Protein AF-X0PG15-F1 (afdb_monomer)

Structure (mmCIF, N/CA/C/O backbone):
data_AF-X0PG15-F1
#
_entry.id   AF-X0PG15-F1
#
loop_
_atom_site.group_PDB
_atom_site.id
_atom_site.type_symbol
_atom_site.label_atom_id
_atom_site.label_alt_id
_atom_site.label_comp_id
_atom_site.label_asym_id
_atom_site.label_entity_id
_atom_site.label_seq_id
_atom_site.pdbx_PDB_ins_code
_atom_site.Cartn_x
_atom_site.Cartn_y
_atom_site.Cartn_z
_atom_site.occupancy
_atom_site.B_iso_or_equiv
_atom_site.auth_seq_id
_atom_site.auth_comp_id
_atom_site.auth_asym_id
_atom_site.auth_atom_id
_atom_site.pdbx_PDB_model_num
ATOM 1 N N . MET A 1 1 ? 10.960 -22.686 -16.535 1.00 37.38 1 MET A N 1
ATOM 2 C CA . MET A 1 1 ? 10.542 -22.093 -15.250 1.00 37.38 1 MET A CA 1
ATOM 3 C C . MET A 1 1 ? 11.128 -20.695 -15.262 1.00 37.38 1 MET A C 1
ATOM 5 O O . MET A 1 1 ? 12.339 -20.582 -15.173 1.00 37.38 1 MET A O 1
ATOM 9 N N . ALA A 1 2 ? 10.326 -19.691 -15.622 1.00 38.31 2 ALA A N 1
ATOM 10 C CA . ALA A 1 2 ? 10.814 -18.324 -15.792 1.00 38.31 2 ALA A CA 1
ATOM 11 C C . ALA A 1 2 ? 10.949 -17.674 -14.412 1.00 38.31 2 ALA A C 1
ATOM 13 O O . ALA A 1 2 ? 10.028 -17.752 -13.602 1.00 38.31 2 ALA A O 1
ATOM 14 N N . ASP A 1 3 ? 12.132 -17.131 -14.157 1.00 41.81 3 ASP A N 1
ATOM 15 C CA . ASP A 1 3 ? 12.554 -16.514 -12.908 1.00 41.81 3 ASP A CA 1
ATOM 16 C C . ASP A 1 3 ? 11.806 -15.182 -12.717 1.00 41.81 3 ASP A C 1
ATOM 18 O O . ASP A 1 3 ? 12.043 -14.215 -13.438 1.00 41.81 3 ASP A O 1
ATOM 22 N N . ASP A 1 4 ? 10.894 -15.131 -11.746 1.00 45.69 4 ASP A N 1
ATOM 23 C CA . ASP A 1 4 ? 10.087 -13.961 -11.342 1.00 45.69 4 ASP A CA 1
ATOM 24 C C . ASP A 1 4 ? 10.937 -12.815 -10.728 1.00 45.69 4 ASP A C 1
ATOM 26 O O . ASP A 1 4 ? 10.414 -11.867 -10.154 1.00 45.69 4 ASP A O 1
ATOM 30 N N . ASN A 1 5 ? 12.272 -12.887 -10.821 1.00 47.56 5 ASN A N 1
ATOM 31 C CA . ASN A 1 5 ? 13.203 -11.908 -10.247 1.00 47.56 5 ASN A CA 1
ATOM 32 C C . ASN A 1 5 ? 13.666 -10.813 -11.215 1.00 47.56 5 ASN A C 1
ATOM 34 O O . ASN A 1 5 ? 14.185 -9.795 -10.757 1.00 47.56 5 ASN A O 1
ATOM 38 N N . ASP A 1 6 ? 13.529 -10.989 -12.531 1.00 49.22 6 ASP A N 1
ATOM 39 C CA . ASP A 1 6 ? 14.133 -10.038 -13.479 1.00 49.22 6 ASP A CA 1
ATOM 40 C C . ASP A 1 6 ? 13.360 -8.704 -13.537 1.00 49.22 6 ASP A C 1
ATOM 42 O O . ASP A 1 6 ? 13.956 -7.632 -13.617 1.00 49.22 6 ASP A O 1
ATOM 46 N N . ALA A 1 7 ? 12.037 -8.748 -13.337 1.00 48.22 7 ALA A N 1
ATOM 47 C CA . ALA A 1 7 ? 11.160 -7.571 -13.338 1.00 48.22 7 ALA A CA 1
ATOM 48 C C . ALA A 1 7 ? 11.357 -6.626 -12.134 1.00 48.22 7 ALA A C 1
ATOM 50 O O . ALA A 1 7 ? 10.851 -5.512 -12.129 1.00 48.22 7 ALA A O 1
ATOM 51 N N . LEU A 1 8 ? 12.068 -7.046 -11.086 1.00 52.22 8 LEU A N 1
ATOM 52 C CA . LEU A 1 8 ? 12.357 -6.195 -9.921 1.00 5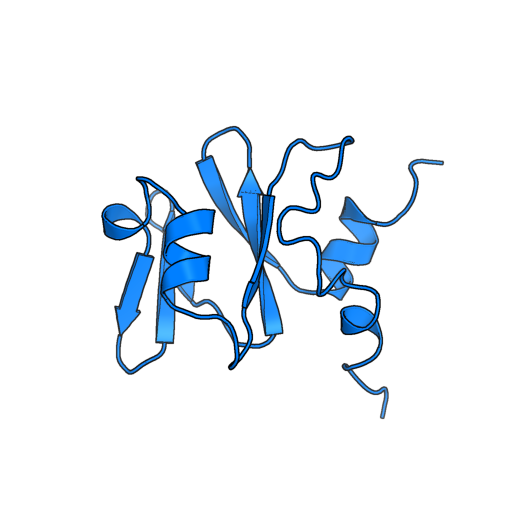2.22 8 LEU A CA 1
ATOM 53 C C . LEU A 1 8 ? 13.758 -5.587 -9.973 1.00 52.22 8 LEU A C 1
ATOM 55 O O . LEU A 1 8 ? 14.067 -4.679 -9.203 1.00 52.22 8 LEU A O 1
ATOM 59 N N . LYS A 1 9 ? 14.606 -6.079 -10.879 1.00 53.47 9 LYS A N 1
ATOM 60 C CA . LYS A 1 9 ? 16.013 -5.695 -10.986 1.00 53.47 9 LYS A CA 1
ATOM 61 C C . LYS A 1 9 ? 16.198 -4.300 -11.587 1.00 53.47 9 LYS A C 1
ATOM 63 O O . LYS A 1 9 ? 17.177 -3.630 -11.276 1.00 53.47 9 LYS A O 1
ATOM 68 N N . ASP A 1 10 ? 15.235 -3.870 -12.399 1.00 53.81 10 ASP A N 1
ATOM 69 C CA . ASP A 1 10 ? 15.169 -2.532 -12.998 1.00 53.81 10 ASP A CA 1
ATOM 70 C C . ASP A 1 10 ? 14.437 -1.519 -12.095 1.00 53.81 10 ASP A C 1
ATOM 72 O O . ASP A 1 10 ? 14.416 -0.322 -12.374 1.00 53.81 10 ASP A O 1
ATOM 76 N N . PHE A 1 11 ? 13.849 -1.966 -10.974 1.00 52.47 11 PHE A N 1
ATOM 77 C CA . PHE A 1 11 ? 13.213 -1.050 -10.034 1.00 52.47 11 PHE A CA 1
ATOM 78 C C . PHE A 1 11 ? 14.303 -0.245 -9.301 1.00 52.47 11 PHE A C 1
ATOM 80 O O . PHE A 1 11 ? 15.139 -0.841 -8.608 1.00 52.47 11 PHE A O 1
ATOM 87 N N . PRO A 1 12 ? 14.329 1.098 -9.422 1.00 52.88 12 PRO A N 1
ATOM 88 C CA . PRO A 1 12 ? 15.396 1.917 -8.863 1.00 52.88 12 PRO A CA 1
ATOM 89 C C . PRO A 1 12 ? 15.445 1.739 -7.343 1.00 52.88 12 PRO A C 1
ATOM 91 O O . PRO A 1 12 ? 14.607 2.239 -6.597 1.00 52.88 12 PRO A O 1
ATOM 94 N N . SER A 1 13 ? 16.450 0.999 -6.873 1.00 48.03 13 SER A N 1
ATOM 95 C CA . SER A 1 13 ? 16.600 0.638 -5.458 1.00 48.03 13 SER A CA 1
ATOM 96 C C . SER A 1 13 ? 17.062 1.812 -4.585 1.00 48.03 13 SER A C 1
ATOM 98 O O . SER A 1 13 ? 17.018 1.717 -3.359 1.00 48.03 13 SER A O 1
ATOM 100 N N . GLN A 1 14 ? 17.505 2.916 -5.201 1.00 41.47 14 GLN A N 1
ATOM 101 C CA . GLN A 1 14 ? 18.174 4.027 -4.517 1.00 41.47 14 GLN A CA 1
ATOM 102 C C . GLN A 1 14 ? 17.448 5.377 -4.596 1.00 41.47 14 GLN A C 1
ATOM 104 O O . GLN A 1 14 ? 17.857 6.314 -3.916 1.00 41.47 14 GLN A O 1
ATOM 109 N N . GLU A 1 15 ? 16.341 5.477 -5.333 1.00 40.75 15 GLU A N 1
ATOM 110 C CA . GLU A 1 15 ? 15.543 6.703 -5.411 1.00 40.75 15 GLU A CA 1
ATOM 111 C C . GLU A 1 15 ? 14.084 6.370 -5.108 1.00 40.75 15 GLU A C 1
ATOM 113 O O . GLU A 1 15 ? 13.278 6.063 -5.980 1.00 40.75 15 GLU A O 1
ATOM 118 N N . PHE A 1 16 ? 13.758 6.417 -3.816 1.00 47.72 16 PHE A N 1
ATOM 119 C CA . PHE A 1 16 ? 12.484 6.030 -3.191 1.00 47.72 16 PHE A CA 1
ATOM 120 C C . PHE A 1 16 ? 11.248 6.850 -3.623 1.00 47.72 16 PHE A C 1
ATOM 122 O O . PHE A 1 16 ? 10.207 6.819 -2.974 1.00 47.72 16 PHE A O 1
ATOM 129 N N . ASN A 1 17 ? 11.348 7.582 -4.728 1.00 45.94 17 ASN A N 1
ATOM 130 C CA . ASN A 1 17 ? 10.303 8.395 -5.323 1.00 45.94 17 ASN A CA 1
ATOM 131 C C . ASN A 1 17 ? 10.471 8.378 -6.847 1.00 45.94 17 ASN A C 1
ATOM 133 O O . ASN A 1 17 ? 10.756 9.417 -7.441 1.00 45.94 17 ASN A O 1
ATOM 137 N N . ALA A 1 18 ? 10.299 7.224 -7.496 1.00 48.75 18 ALA A N 1
ATOM 138 C CA . ALA A 1 18 ? 10.112 7.198 -8.944 1.00 48.75 18 ALA A CA 1
ATOM 139 C C . ALA A 1 18 ? 8.803 7.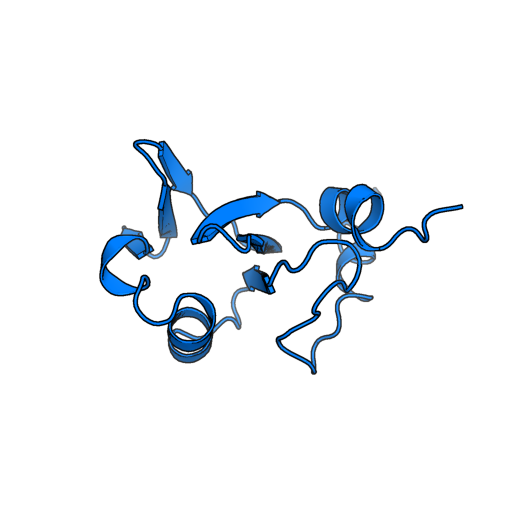939 -9.278 1.00 48.75 18 ALA A C 1
ATOM 141 O O . ALA A 1 18 ? 7.731 7.353 -9.371 1.00 48.75 18 ALA A O 1
ATOM 142 N N . PHE A 1 19 ? 8.854 9.265 -9.372 1.00 47.59 19 PHE A N 1
ATOM 143 C CA . PHE A 1 19 ? 7.766 10.063 -9.908 1.00 47.59 19 PHE A CA 1
ATOM 144 C C . PHE A 1 19 ? 7.692 9.745 -11.400 1.00 47.59 19 PHE A C 1
ATOM 146 O O . PHE A 1 19 ? 8.421 10.336 -12.192 1.00 47.59 19 PHE A O 1
ATOM 153 N N . SER A 1 20 ? 6.813 8.828 -11.812 1.00 45.09 20 SER A N 1
ATOM 154 C CA . SER A 1 20 ? 6.462 8.736 -13.230 1.00 45.09 20 SER A CA 1
ATOM 155 C C . SER A 1 20 ? 5.788 10.055 -13.616 1.00 45.09 20 SER A C 1
ATOM 157 O O . SER A 1 20 ? 4.621 10.298 -13.286 1.00 45.09 20 SER A O 1
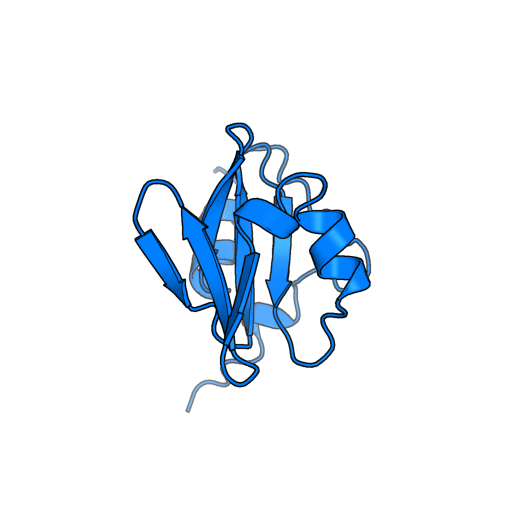ATOM 159 N N . THR A 1 21 ? 6.532 10.920 -14.306 1.00 45.88 21 THR A N 1
ATOM 160 C CA . THR A 1 21 ? 6.108 12.238 -14.811 1.00 45.88 21 THR A CA 1
ATOM 161 C C . THR A 1 21 ? 4.831 12.158 -15.647 1.00 45.88 21 THR A C 1
ATOM 163 O O . THR A 1 21 ? 4.050 13.103 -15.660 1.00 45.88 21 THR A O 1
ATOM 166 N N . THR A 1 22 ? 4.548 11.002 -16.249 1.00 51.53 22 THR A N 1
ATOM 167 C CA . THR A 1 22 ? 3.329 10.745 -17.025 1.00 51.53 22 THR A CA 1
ATOM 168 C C . THR A 1 22 ? 2.055 10.616 -16.169 1.00 51.53 22 THR A C 1
ATOM 170 O O . THR A 1 22 ? 0.964 10.840 -16.689 1.00 51.53 22 THR A O 1
ATOM 173 N N . LYS A 1 23 ? 2.130 10.245 -14.874 1.00 55.69 23 LYS A N 1
ATOM 174 C CA . LYS A 1 23 ? 0.927 9.926 -14.057 1.00 55.69 23 LYS A CA 1
ATOM 175 C C . LYS A 1 23 ? 0.920 10.445 -12.605 1.00 55.69 23 LYS A C 1
ATOM 177 O O . LYS A 1 23 ? -0.032 10.154 -11.882 1.00 55.69 23 LYS A O 1
ATOM 182 N N . MET A 1 24 ? 1.924 11.223 -12.176 1.00 69.19 24 MET A N 1
ATOM 183 C CA . MET A 1 24 ? 2.004 11.855 -10.838 1.00 69.19 24 MET A CA 1
ATOM 184 C C . MET A 1 24 ? 1.742 10.888 -9.659 1.00 69.19 24 MET A C 1
ATOM 186 O O . MET A 1 24 ? 1.176 11.273 -8.637 1.00 69.19 24 MET A O 1
ATOM 190 N N . ALA A 1 25 ? 2.114 9.616 -9.796 1.00 78.88 25 ALA A N 1
ATOM 191 C CA . ALA A 1 25 ? 1.944 8.617 -8.746 1.00 78.88 25 ALA A CA 1
ATOM 192 C C . ALA A 1 25 ? 3.267 8.383 -8.006 1.00 78.88 25 ALA A C 1
ATOM 194 O O . ALA A 1 25 ? 4.338 8.493 -8.601 1.00 78.88 25 ALA A O 1
ATOM 195 N N . LYS A 1 26 ? 3.183 8.052 -6.715 1.00 84.31 26 LYS A N 1
ATOM 196 C CA . LYS A 1 26 ? 4.319 7.552 -5.932 1.00 84.31 26 LYS A CA 1
ATOM 197 C C . LYS A 1 26 ? 4.263 6.036 -5.867 1.00 84.31 26 LYS A C 1
ATOM 199 O O . LYS A 1 26 ? 3.176 5.472 -5.734 1.00 84.31 26 LYS A O 1
ATOM 204 N N . PHE A 1 27 ? 5.424 5.395 -5.873 1.00 86.19 27 PHE A N 1
ATOM 205 C CA . PHE A 1 27 ? 5.545 3.942 -5.819 1.00 86.19 27 PHE A CA 1
ATOM 206 C C . PHE A 1 27 ? 6.416 3.524 -4.641 1.00 86.19 27 PHE A C 1
ATOM 208 O O . PHE A 1 27 ? 7.436 4.150 -4.368 1.00 86.19 27 PHE A O 1
ATOM 215 N N . LEU A 1 28 ? 6.012 2.458 -3.958 1.00 88.38 28 LEU A N 1
ATOM 216 C CA . LEU A 1 28 ? 6.775 1.831 -2.890 1.00 88.38 28 LEU A CA 1
ATOM 217 C C . LEU A 1 28 ? 6.792 0.324 -3.102 1.00 88.38 28 LEU A C 1
ATOM 219 O O . LEU A 1 28 ? 5.759 -0.334 -2.983 1.00 88.38 28 LEU A O 1
ATOM 223 N N . LEU A 1 29 ? 7.973 -0.226 -3.367 1.00 87.38 29 LEU A N 1
ATOM 224 C CA . LEU A 1 29 ? 8.160 -1.668 -3.392 1.00 87.38 29 LEU A CA 1
ATOM 225 C C . LEU A 1 29 ? 8.111 -2.220 -1.959 1.00 87.38 29 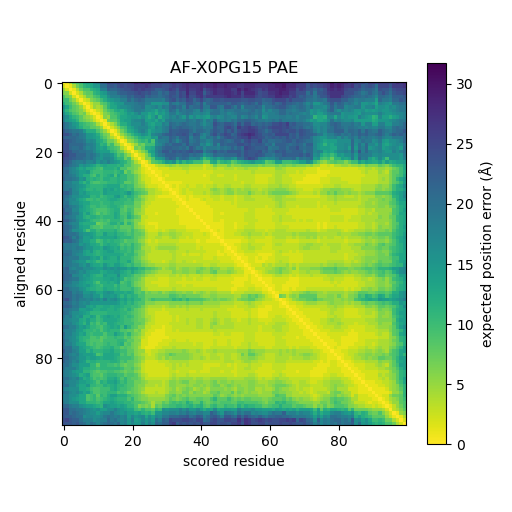LEU A C 1
ATOM 227 O O . LEU A 1 29 ? 8.892 -1.818 -1.091 1.00 87.38 29 LEU A O 1
ATOM 231 N N . TYR A 1 30 ? 7.181 -3.140 -1.709 1.00 89.06 30 TYR A N 1
ATOM 232 C CA . TYR A 1 30 ? 7.003 -3.784 -0.415 1.00 89.06 30 TYR A CA 1
ATOM 233 C C . TYR A 1 30 ? 7.767 -5.109 -0.371 1.00 89.06 30 TYR A C 1
ATOM 235 O O . TYR A 1 30 ? 7.318 -6.134 -0.876 1.00 89.06 30 TYR A O 1
ATOM 243 N N . THR A 1 31 ? 8.941 -5.086 0.249 1.00 87.25 31 THR A N 1
ATOM 244 C CA . THR A 1 31 ? 9.818 -6.246 0.443 1.00 87.25 31 THR A CA 1
ATOM 245 C C . THR A 1 31 ? 10.023 -6.522 1.930 1.00 87.25 31 THR A C 1
ATOM 247 O O . THR A 1 31 ? 9.618 -5.744 2.795 1.00 87.25 31 THR A O 1
ATOM 250 N N . LYS A 1 32 ? 10.739 -7.605 2.245 1.00 83.94 32 LYS A N 1
ATOM 251 C CA . LYS A 1 32 ? 11.187 -7.899 3.616 1.00 83.94 32 LYS A CA 1
ATOM 252 C C . LYS A 1 32 ? 12.093 -6.812 4.210 1.00 8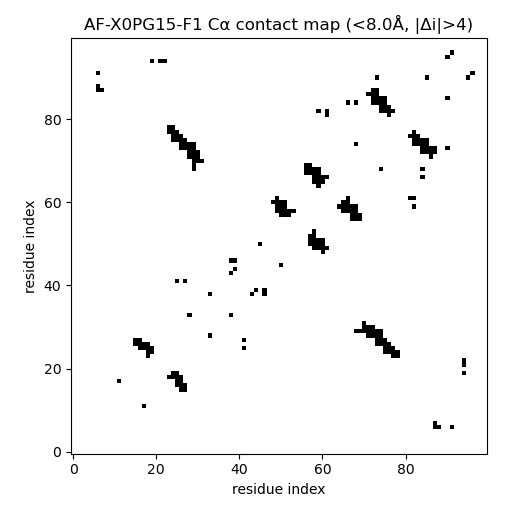3.94 32 LYS A C 1
ATOM 254 O O . LYS A 1 32 ? 12.173 -6.708 5.429 1.00 83.94 32 LYS A O 1
ATOM 259 N N . ASN A 1 33 ? 12.742 -6.003 3.370 1.00 84.50 33 ASN A N 1
ATOM 260 C CA . ASN A 1 33 ? 13.628 -4.923 3.804 1.00 84.50 33 ASN A CA 1
ATOM 261 C C . ASN A 1 33 ? 12.884 -3.590 3.977 1.00 84.50 33 ASN A C 1
ATOM 263 O O . ASN A 1 33 ? 13.458 -2.628 4.494 1.00 84.50 33 ASN A O 1
ATOM 267 N N . THR A 1 34 ? 11.614 -3.518 3.562 1.00 85.00 34 THR A N 1
ATOM 268 C CA . THR A 1 34 ? 10.813 -2.301 3.681 1.00 85.00 34 THR A CA 1
ATOM 269 C C . THR A 1 34 ? 10.579 -1.987 5.151 1.00 85.00 34 THR A C 1
ATOM 271 O O . THR A 1 34 ? 9.854 -2.679 5.867 1.00 85.00 34 THR A O 1
ATOM 274 N N . SER A 1 35 ? 11.211 -0.910 5.605 1.00 88.75 35 SER A N 1
ATOM 275 C CA . SER A 1 35 ? 11.180 -0.514 7.007 1.00 88.75 35 SER A CA 1
ATOM 276 C C . SER A 1 35 ? 9.911 0.262 7.354 1.00 88.75 35 SER A C 1
ATOM 278 O O . SER A 1 35 ? 9.320 0.951 6.520 1.00 88.75 35 SER A O 1
ATOM 280 N N . MET A 1 36 ? 9.530 0.245 8.634 1.00 87.56 36 MET A N 1
ATOM 281 C CA . MET A 1 36 ? 8.400 1.040 9.134 1.00 87.56 36 MET A CA 1
ATOM 282 C C . MET A 1 36 ? 8.570 2.542 8.850 1.00 87.56 36 MET A C 1
ATOM 284 O O . MET A 1 36 ? 7.594 3.236 8.577 1.00 87.56 36 MET A O 1
ATOM 288 N N . ALA A 1 37 ? 9.809 3.044 8.887 1.00 88.38 37 ALA A N 1
ATOM 289 C CA . ALA A 1 37 ? 10.129 4.428 8.544 1.00 88.38 37 ALA A CA 1
ATOM 290 C C . ALA A 1 37 ? 9.792 4.756 7.079 1.00 88.38 37 ALA A C 1
ATOM 292 O O . ALA A 1 37 ? 9.149 5.768 6.825 1.00 88.38 37 ALA A O 1
ATOM 293 N N . GLN A 1 38 ? 10.126 3.864 6.140 1.00 88.38 38 GLN A N 1
ATOM 294 C CA . GLN A 1 38 ? 9.812 4.033 4.717 1.00 88.38 38 GLN A CA 1
ATOM 295 C C . GLN A 1 38 ? 8.304 4.016 4.462 1.00 88.38 38 GLN A C 1
ATOM 297 O O . GLN A 1 38 ? 7.792 4.832 3.703 1.00 88.38 38 GLN A O 1
ATOM 302 N N . LEU A 1 39 ? 7.565 3.140 5.151 1.00 89.94 39 LEU A N 1
ATOM 303 C CA . LEU A 1 39 ? 6.103 3.144 5.079 1.00 89.94 39 LEU A CA 1
ATOM 304 C C . LEU A 1 39 ? 5.527 4.461 5.618 1.00 89.94 39 LEU A C 1
ATOM 306 O O . LEU A 1 39 ? 4.650 5.054 4.995 1.00 89.94 39 LEU A O 1
ATOM 310 N N . ARG A 1 40 ? 6.027 4.960 6.751 1.00 91.06 40 ARG A N 1
ATOM 311 C CA . ARG A 1 40 ? 5.585 6.250 7.303 1.00 91.06 40 ARG A CA 1
ATOM 312 C C . ARG A 1 40 ? 5.895 7.418 6.377 1.00 91.06 40 ARG A C 1
ATOM 314 O O . ARG A 1 40 ? 5.059 8.304 6.252 1.00 91.06 40 ARG A O 1
ATOM 321 N N . GLU A 1 41 ? 7.052 7.419 5.727 1.00 89.56 41 GLU A N 1
ATOM 322 C CA . GLU A 1 41 ? 7.424 8.451 4.760 1.00 89.56 41 GLU A CA 1
ATOM 323 C C . GLU A 1 41 ? 6.518 8.413 3.522 1.00 89.56 41 GLU A C 1
ATOM 325 O O . GLU A 1 41 ? 5.976 9.442 3.116 1.00 89.56 41 GLU A O 1
ATOM 330 N N . PHE A 1 42 ? 6.270 7.218 2.981 1.00 89.06 42 PHE A N 1
ATOM 331 C CA . PHE A 1 42 ? 5.433 7.029 1.800 1.00 89.06 42 PHE A CA 1
ATOM 332 C C . PHE A 1 42 ? 3.966 7.406 2.042 1.00 89.06 42 PHE A C 1
ATOM 334 O O . PHE A 1 42 ? 3.386 8.203 1.302 1.00 89.06 42 PHE A O 1
ATOM 341 N N . PHE A 1 43 ? 3.352 6.851 3.091 1.00 89.31 43 PHE A N 1
ATOM 342 C CA . PHE A 1 43 ? 1.947 7.112 3.415 1.00 89.31 43 PHE A CA 1
ATOM 343 C C . PHE A 1 43 ? 1.747 8.475 4.091 1.00 89.31 43 PHE A C 1
ATOM 345 O O . PHE A 1 43 ? 0.652 9.039 4.040 1.00 89.31 43 PHE A O 1
ATOM 352 N N . GLY A 1 44 ? 2.785 9.024 4.723 1.00 89.25 44 GLY A N 1
ATOM 353 C CA . GLY A 1 44 ? 2.737 10.303 5.417 1.00 89.25 44 GLY A CA 1
ATOM 354 C C . GLY A 1 44 ? 1.622 10.348 6.462 1.00 89.25 44 GLY A C 1
ATOM 355 O O . GLY A 1 44 ? 1.507 9.485 7.334 1.00 89.25 44 GLY A O 1
ATOM 356 N N . ARG A 1 45 ? 0.763 11.367 6.358 1.00 88.50 45 ARG A N 1
ATOM 357 C CA . ARG A 1 45 ? -0.359 11.585 7.288 1.00 88.50 45 ARG A CA 1
ATOM 358 C C . ARG A 1 45 ? -1.391 10.459 7.275 1.00 88.50 45 ARG A C 1
ATOM 360 O O . ARG A 1 45 ? -2.035 10.233 8.294 1.00 88.50 45 ARG A O 1
ATOM 367 N N . ASP A 1 46 ? -1.52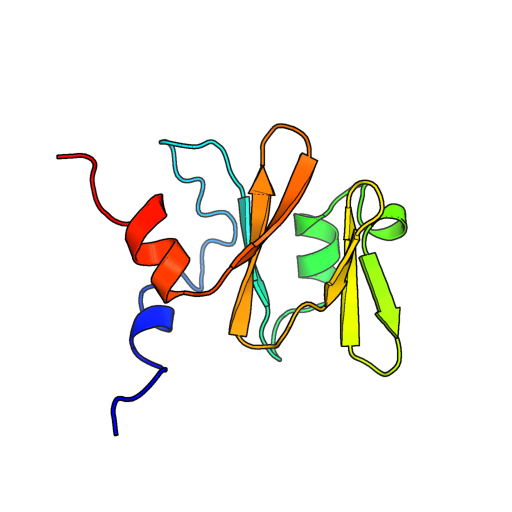6 9.755 6.156 1.00 88.56 46 ASP A N 1
ATOM 368 C CA . ASP A 1 46 ? -2.507 8.685 6.001 1.00 88.56 46 ASP A CA 1
ATOM 369 C C . ASP A 1 46 ? -2.053 7.380 6.674 1.00 88.56 46 ASP A C 1
ATOM 371 O O . ASP A 1 46 ? -2.860 6.481 6.882 1.00 88.56 46 ASP A O 1
ATOM 375 N N . PHE A 1 47 ? -0.785 7.267 7.094 1.00 90.44 47 PHE A N 1
ATOM 376 C CA . PHE A 1 47 ? -0.237 6.031 7.656 1.00 90.44 47 PHE A CA 1
ATOM 377 C C . PHE A 1 47 ? -1.108 5.452 8.788 1.00 90.44 47 PHE A C 1
ATOM 379 O O . PHE A 1 47 ? -1.509 4.298 8.738 1.00 90.44 47 PHE A O 1
ATOM 386 N N . ASN A 1 48 ? -1.503 6.245 9.785 1.00 88.69 48 ASN A N 1
ATOM 387 C CA . ASN A 1 48 ? -2.267 5.708 10.922 1.00 88.69 48 ASN A CA 1
ATOM 388 C C . ASN A 1 48 ? -3.740 5.378 10.597 1.00 88.69 48 ASN A C 1
ATOM 390 O O . ASN A 1 48 ? -4.383 4.623 11.341 1.00 88.69 48 ASN A O 1
ATOM 394 N N . THR A 1 49 ? -4.279 5.946 9.513 1.00 88.75 49 THR A N 1
ATOM 395 C CA . THR A 1 49 ? -5.681 5.795 9.104 1.00 88.75 49 THR A CA 1
ATOM 396 C C . THR A 1 49 ? -5.856 4.667 8.094 1.00 88.75 49 THR A C 1
ATOM 398 O O . THR A 1 49 ? -6.754 3.845 8.271 1.00 88.75 49 THR A O 1
ATOM 401 N N . VAL A 1 50 ? -4.984 4.586 7.083 1.00 90.81 50 VAL A N 1
ATOM 402 C CA . VAL A 1 50 ? -5.102 3.613 5.987 1.00 90.81 50 VAL A CA 1
ATOM 403 C C . VAL A 1 50 ? -4.241 2.375 6.188 1.00 90.81 50 VAL A C 1
ATOM 405 O O . VAL A 1 50 ? -4.588 1.330 5.653 1.00 90.81 50 VAL A O 1
ATOM 408 N N . VAL A 1 51 ? -3.152 2.445 6.960 1.00 92.69 51 VAL A N 1
ATOM 409 C CA . VAL A 1 51 ? -2.267 1.295 7.186 1.00 92.69 51 VAL A CA 1
ATOM 410 C C . VAL A 1 51 ? -2.610 0.596 8.499 1.00 92.69 51 VAL A C 1
ATOM 412 O O . VAL A 1 51 ? -2.654 1.212 9.565 1.00 92.69 51 VAL A O 1
ATOM 415 N N . LYS A 1 52 ? -2.810 -0.726 8.441 1.00 92.19 52 LYS A N 1
ATOM 416 C CA . LYS A 1 52 ? -2.863 -1.594 9.626 1.00 92.19 52 LYS A CA 1
ATOM 417 C C . LYS A 1 52 ? -1.993 -2.824 9.425 1.00 92.19 52 LYS A C 1
ATOM 419 O O . LYS A 1 52 ? -1.901 -3.360 8.326 1.00 92.19 52 LYS A O 1
ATOM 424 N N . PHE A 1 53 ? -1.441 -3.315 10.526 1.00 89.56 53 PHE A N 1
ATOM 425 C CA . PHE A 1 53 ? -0.748 -4.595 10.577 1.00 89.56 53 PHE A CA 1
ATOM 426 C C . PHE A 1 53 ? -1.598 -5.593 11.361 1.00 89.56 53 PHE A C 1
ATOM 428 O O . PHE A 1 53 ? -2.071 -5.276 12.453 1.00 89.56 53 PHE A O 1
ATOM 435 N N . ARG A 1 54 ? -1.801 -6.797 10.819 1.00 87.88 54 ARG A N 1
ATOM 436 C CA . ARG A 1 54 ? -2.418 -7.926 11.536 1.00 87.88 54 ARG A CA 1
ATOM 437 C C . ARG A 1 54 ? -1.568 -9.165 11.299 1.00 87.88 54 ARG A C 1
ATOM 439 O O . ARG A 1 54 ? -1.308 -9.481 10.150 1.00 87.88 54 ARG A O 1
ATOM 446 N N . ALA A 1 55 ? -1.130 -9.844 12.361 1.00 85.69 55 ALA A N 1
ATOM 447 C CA . ALA A 1 55 ? -0.279 -11.039 12.262 1.00 85.69 55 ALA A CA 1
ATOM 448 C C . ALA A 1 55 ? 0.928 -10.860 11.306 1.00 85.69 55 ALA A C 1
ATOM 450 O O . ALA A 1 55 ? 1.173 -11.694 10.444 1.00 85.69 55 ALA A O 1
ATOM 451 N N . ALA A 1 56 ? 1.641 -9.731 11.427 1.00 81.81 56 ALA A N 1
ATOM 452 C CA . ALA A 1 56 ? 2.754 -9.315 10.555 1.00 81.81 56 ALA A CA 1
ATOM 453 C C . ALA A 1 56 ? 2.409 -9.040 9.072 1.00 81.81 56 ALA A C 1
ATOM 455 O O . ALA A 1 56 ? 3.279 -8.608 8.321 1.00 81.81 56 ALA A O 1
ATOM 456 N N . GLN A 1 57 ? 1.149 -9.186 8.660 1.00 89.25 57 GLN A N 1
ATOM 457 C CA . GLN A 1 57 ? 0.664 -8.821 7.331 1.00 89.25 57 GLN A CA 1
ATOM 458 C C . GLN A 1 57 ? 0.253 -7.342 7.290 1.00 89.25 57 GLN A C 1
ATOM 460 O O . GLN A 1 57 ? -0.511 -6.872 8.142 1.00 89.25 57 GLN A O 1
ATOM 465 N N . LEU A 1 58 ? 0.740 -6.616 6.281 1.00 91.25 58 LEU A N 1
ATOM 466 C CA . LEU A 1 58 ? 0.346 -5.241 5.982 1.00 91.25 58 LEU A CA 1
ATOM 467 C C . LEU A 1 58 ? -0.997 -5.217 5.236 1.00 91.25 58 LEU A C 1
ATOM 469 O O . LEU A 1 58 ? -1.199 -5.961 4.274 1.00 91.25 58 LEU A O 1
ATOM 473 N N . PHE A 1 59 ? -1.892 -4.329 5.663 1.00 93.38 59 PHE A N 1
ATOM 474 C CA . PHE A 1 59 ? -3.172 -4.056 5.019 1.00 93.38 59 PHE A CA 1
ATOM 475 C C . PHE A 1 59 ? -3.352 -2.560 4.774 1.00 93.38 59 PHE A C 1
ATOM 477 O O . PHE A 1 59 ? -3.085 -1.747 5.663 1.00 93.38 59 PHE A O 1
ATOM 484 N N . ILE A 1 60 ? -3.873 -2.224 3.594 1.00 93.88 60 ILE A N 1
ATOM 485 C CA . ILE A 1 60 ? -4.267 -0.867 3.209 1.00 93.88 60 ILE A CA 1
ATOM 486 C C . ILE A 1 60 ? -5.794 -0.789 3.154 1.00 93.88 60 ILE A C 1
ATOM 488 O O . ILE A 1 60 ? -6.4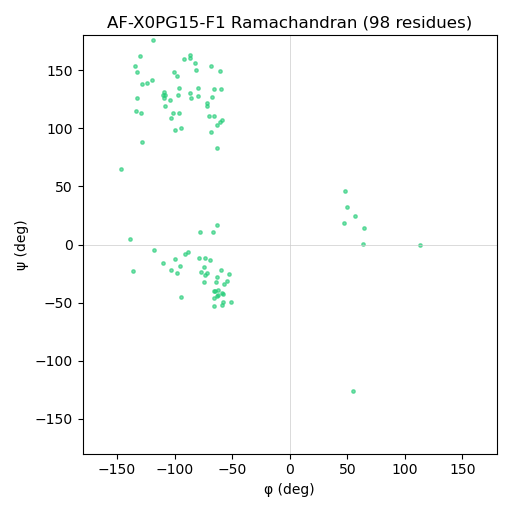39 -1.613 2.507 1.00 93.88 60 ILE A O 1
ATOM 492 N N . PHE A 1 61 ? -6.376 0.204 3.818 1.00 91.31 61 PHE A N 1
ATOM 493 C CA . PHE A 1 61 ? -7.813 0.463 3.835 1.00 91.31 61 PHE A CA 1
ATOM 494 C C . PHE A 1 61 ? -8.147 1.616 2.882 1.00 91.31 61 PHE A C 1
ATOM 496 O O . PHE A 1 61 ? -7.765 2.759 3.124 1.00 91.31 61 PHE A O 1
ATOM 503 N N . GLU A 1 62 ? -8.872 1.324 1.801 1.00 86.00 62 GLU A N 1
ATOM 504 C CA . GLU A 1 62 ? -9.219 2.283 0.742 1.00 86.00 62 GLU A CA 1
ATOM 505 C C . GLU A 1 62 ? -10.729 2.256 0.474 1.00 86.00 62 GLU A C 1
ATOM 507 O O . GLU A 1 62 ? -11.251 1.238 0.031 1.00 86.00 62 GLU A O 1
ATOM 512 N N . LYS A 1 63 ? -11.447 3.351 0.778 1.00 78.81 63 LYS A N 1
ATOM 513 C CA . LYS A 1 63 ? -12.888 3.576 0.480 1.00 78.81 63 LYS A CA 1
ATOM 514 C C . LYS A 1 63 ? -13.884 2.446 0.826 1.00 78.81 63 LYS A C 1
ATOM 516 O O . LYS A 1 63 ? -14.988 2.479 0.296 1.00 78.81 63 LYS A O 1
ATOM 521 N N . SER A 1 64 ? -13.514 1.494 1.694 1.00 80.31 64 SER A N 1
ATOM 522 C CA . SER A 1 64 ? -14.246 0.276 2.140 1.00 80.31 64 SER A CA 1
ATOM 523 C C . SER A 1 64 ? -13.626 -1.057 1.706 1.00 80.31 64 SER A C 1
ATOM 525 O O . SER A 1 64 ? -14.132 -2.117 2.068 1.00 80.31 64 SER A O 1
ATOM 527 N N . LYS A 1 65 ? -12.512 -1.042 0.974 1.00 86.12 65 LYS A N 1
ATOM 528 C CA . LYS A 1 65 ? -11.725 -2.237 0.663 1.00 86.12 65 LYS A CA 1
ATOM 529 C C . LYS A 1 65 ? -10.572 -2.377 1.642 1.00 86.12 65 LYS A C 1
ATOM 531 O O . LYS A 1 65 ? -9.849 -1.419 1.902 1.00 86.12 65 LYS A O 1
ATOM 536 N N . GLN A 1 66 ? -10.389 -3.592 2.142 1.00 91.62 66 GLN A N 1
ATOM 537 C CA . GLN A 1 66 ? -9.174 -4.002 2.827 1.00 91.62 66 GLN A CA 1
ATOM 538 C C . GLN A 1 66 ? -8.289 -4.719 1.808 1.00 91.62 66 GLN A C 1
ATOM 540 O O . GLN A 1 66 ? -8.643 -5.789 1.320 1.00 91.62 66 GLN A O 1
ATOM 545 N N . ILE A 1 67 ? -7.156 -4.112 1.473 1.00 92.06 67 ILE A N 1
ATOM 546 C CA . ILE A 1 67 ? -6.219 -4.615 0.474 1.00 92.06 67 ILE A CA 1
ATOM 547 C C . ILE A 1 67 ? -5.034 -5.240 1.223 1.00 92.06 67 ILE A C 1
ATOM 549 O O . ILE A 1 67 ? -4.274 -4.499 1.855 1.00 92.06 67 ILE A O 1
ATOM 553 N N . PRO A 1 68 ? -4.876 -6.576 1.222 1.00 92.50 68 PRO A N 1
ATOM 554 C CA . PRO A 1 68 ? -3.652 -7.198 1.713 1.00 92.50 68 PRO A CA 1
ATOM 555 C C . PRO A 1 68 ? -2.482 -6.818 0.801 1.00 92.50 68 PRO A C 1
ATOM 557 O O . PRO A 1 68 ? -2.601 -6.871 -0.422 1.00 92.50 68 PRO A O 1
ATOM 560 N N . VAL A 1 69 ? -1.356 -6.424 1.392 1.00 91.69 69 VAL A N 1
ATOM 561 C CA . VAL A 1 69 ? -0.130 -6.121 0.645 1.00 91.69 69 VAL A CA 1
ATOM 562 C C . VAL A 1 69 ? 0.809 -7.316 0.721 1.00 91.69 69 VAL A C 1
ATOM 564 O O . VAL A 1 69 ? 1.507 -7.509 1.715 1.00 91.69 69 VAL A O 1
ATOM 567 N N . GLU A 1 70 ? 0.814 -8.142 -0.315 1.00 89.38 70 GLU A N 1
ATOM 568 C CA . GLU A 1 70 ? 1.737 -9.274 -0.392 1.00 89.38 70 GLU A CA 1
ATOM 569 C C . GLU A 1 70 ? 3.185 -8.798 -0.574 1.00 89.38 70 GLU A C 1
ATOM 571 O O . GLU A 1 70 ? 3.445 -7.711 -1.097 1.00 89.38 70 GLU A O 1
ATOM 576 N N . MET A 1 71 ? 4.143 -9.616 -0.130 1.00 87.69 71 MET A N 1
ATOM 577 C CA . MET A 1 71 ? 5.563 -9.349 -0.370 1.00 87.69 71 MET A CA 1
ATOM 578 C C . MET A 1 71 ? 5.858 -9.299 -1.875 1.00 87.69 71 MET A C 1
ATOM 580 O O . MET A 1 71 ? 5.225 -9.998 -2.661 1.00 87.69 71 MET A O 1
ATOM 584 N N . ASN A 1 72 ? 6.846 -8.489 -2.252 1.00 85.44 72 ASN A N 1
ATOM 585 C CA . ASN A 1 72 ? 7.283 -8.225 -3.627 1.00 85.44 72 ASN A CA 1
ATOM 586 C C . ASN A 1 72 ? 6.238 -7.524 -4.513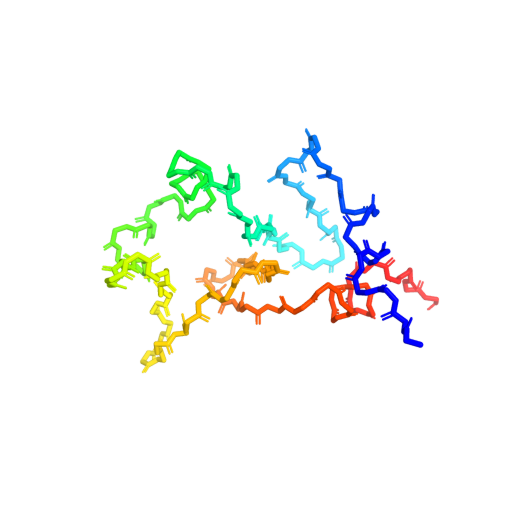 1.00 85.44 72 ASN A C 1
ATOM 588 O O . ASN A 1 72 ? 6.416 -7.432 -5.724 1.00 85.44 72 ASN A O 1
ATOM 592 N N . LYS A 1 73 ? 5.176 -6.972 -3.918 1.00 88.94 73 LYS A N 1
ATOM 593 C CA . LYS A 1 73 ? 4.226 -6.098 -4.614 1.00 88.94 73 LYS A CA 1
ATOM 594 C C . LYS A 1 73 ? 4.628 -4.634 -4.492 1.00 88.94 73 LYS A C 1
ATOM 596 O O . LYS A 1 73 ? 5.333 -4.229 -3.566 1.00 88.94 73 LYS A O 1
ATOM 601 N N . ILE A 1 74 ? 4.117 -3.817 -5.402 1.00 88.69 74 ILE A N 1
ATOM 602 C CA . ILE A 1 74 ? 4.323 -2.372 -5.426 1.00 88.69 74 ILE A CA 1
ATOM 603 C C . ILE A 1 74 ? 3.050 -1.688 -4.934 1.00 88.69 74 ILE A C 1
ATOM 605 O O . ILE A 1 74 ? 1.959 -1.882 -5.471 1.00 88.69 74 ILE A O 1
ATOM 609 N N . ILE A 1 75 ? 3.191 -0.855 -3.911 1.00 90.81 75 ILE A N 1
ATOM 610 C CA . ILE A 1 75 ? 2.144 0.040 -3.437 1.00 90.81 75 ILE A CA 1
ATOM 611 C C . ILE A 1 75 ? 2.220 1.324 -4.259 1.00 90.81 75 ILE A C 1
ATOM 613 O O . ILE A 1 75 ? 3.260 1.972 -4.322 1.00 90.81 75 ILE A O 1
ATOM 617 N N . VAL A 1 76 ? 1.103 1.717 -4.859 1.00 89.06 76 VAL A N 1
ATOM 618 C CA . VAL A 1 76 ? 0.965 2.941 -5.649 1.00 89.06 76 VAL A CA 1
ATOM 619 C C . VAL A 1 76 ? 0.089 3.926 -4.895 1.00 89.06 76 VAL A C 1
ATOM 621 O O . VAL A 1 76 ? -1.021 3.571 -4.503 1.00 89.06 76 VAL A O 1
ATOM 624 N N . GLN A 1 77 ? 0.554 5.163 -4.735 1.00 88.56 77 GLN A N 1
ATOM 625 C CA . GLN A 1 77 ? -0.241 6.292 -4.256 1.00 88.56 77 GLN A CA 1
ATOM 626 C C . GLN A 1 77 ? -0.496 7.255 -5.417 1.00 88.56 77 GLN A C 1
ATOM 628 O O . GLN A 1 77 ? 0.436 7.821 -5.983 1.00 88.56 77 GLN A O 1
ATOM 633 N N . PHE A 1 78 ? -1.763 7.474 -5.748 1.00 85.69 78 PHE A N 1
ATOM 634 C CA . PHE A 1 78 ? -2.178 8.427 -6.779 1.00 85.69 78 PHE A CA 1
ATOM 635 C C . PHE A 1 78 ? -2.346 9.850 -6.203 1.00 85.69 78 PHE A C 1
ATOM 637 O O . PHE A 1 78 ? -2.524 9.999 -4.990 1.00 85.69 78 PHE A O 1
ATOM 644 N N . PRO A 1 79 ? -2.380 10.909 -7.042 1.00 82.06 79 PRO A N 1
ATOM 645 C CA . PRO A 1 79 ? -2.533 12.305 -6.596 1.00 82.06 79 PRO A CA 1
ATOM 646 C C . PRO A 1 79 ? -3.756 12.563 -5.710 1.00 82.06 79 PRO A C 1
ATOM 648 O O . PRO A 1 79 ? -3.729 13.394 -4.807 1.00 82.06 79 PRO A O 1
ATOM 651 N N . ASN A 1 80 ? -4.832 11.812 -5.941 1.00 82.75 80 ASN A N 1
ATOM 652 C CA . ASN A 1 80 ? -6.065 11.865 -5.156 1.00 82.75 80 ASN A CA 1
ATOM 653 C C . ASN A 1 80 ? -5.970 11.123 -3.804 1.00 82.75 80 ASN A C 1
ATOM 655 O O . ASN A 1 80 ? -7.001 10.886 -3.178 1.00 82.75 80 ASN A O 1
ATOM 659 N N . ARG A 1 81 ? -4.765 10.711 -3.383 1.00 83.38 81 ARG A N 1
ATOM 660 C CA . ARG A 1 81 ? -4.493 9.875 -2.201 1.00 83.38 81 ARG A CA 1
ATOM 661 C C . ARG A 1 81 ? -5.221 8.529 -2.199 1.00 83.38 81 ARG A C 1
ATOM 663 O O . ARG A 1 81 ? -5.445 7.948 -1.143 1.00 83.38 81 ARG A O 1
ATOM 670 N N . SER A 1 82 ? -5.595 8.019 -3.372 1.00 87.81 82 SER A N 1
ATOM 671 C CA . SER A 1 82 ? -6.018 6.624 -3.498 1.00 87.81 82 SER A CA 1
ATOM 672 C C . SER A 1 82 ? -4.802 5.710 -3.588 1.00 87.81 82 SER A C 1
ATOM 674 O O . SER A 1 82 ? -3.750 6.109 -4.096 1.00 87.81 82 SER A O 1
ATOM 676 N N . TYR A 1 83 ? -4.965 4.484 -3.096 1.00 90.31 83 TYR A N 1
ATOM 677 C CA . TYR A 1 83 ? -3.907 3.488 -3.043 1.00 90.31 83 TYR A CA 1
ATOM 678 C C . TYR A 1 83 ? -4.285 2.257 -3.857 1.00 90.31 83 TYR A C 1
ATOM 680 O O . TYR A 1 83 ? -5.436 1.820 -3.838 1.00 90.31 83 TYR A O 1
ATOM 688 N N . LYS A 1 84 ? -3.309 1.674 -4.546 1.00 89.50 84 LYS A N 1
ATOM 689 C CA . LYS A 1 84 ? -3.433 0.354 -5.172 1.00 89.50 84 LYS A CA 1
ATOM 690 C C . LYS A 1 84 ? -2.200 -0.479 -4.875 1.00 89.50 84 LYS A C 1
ATOM 692 O O . LYS A 1 84 ? -1.123 0.065 -4.671 1.00 89.50 84 LYS A O 1
ATOM 697 N N . VAL A 1 85 ? -2.374 -1.792 -4.881 1.00 90.06 85 VAL A N 1
ATOM 698 C CA . VAL A 1 85 ? -1.272 -2.753 -4.852 1.00 90.06 85 VAL A CA 1
ATOM 699 C C . VAL A 1 85 ? -1.226 -3.400 -6.227 1.00 90.06 85 VAL A C 1
ATOM 701 O O . VAL A 1 85 ? -2.258 -3.861 -6.716 1.00 90.06 85 VAL A O 1
ATOM 704 N N . ILE A 1 86 ? -0.065 -3.356 -6.869 1.00 87.19 86 ILE A N 1
ATOM 705 C CA . ILE A 1 86 ? 0.167 -3.900 -8.209 1.00 87.19 86 ILE A CA 1
ATOM 706 C C . ILE A 1 86 ? 1.412 -4.784 -8.209 1.00 87.19 86 ILE A C 1
ATOM 708 O O . ILE A 1 86 ? 2.263 -4.689 -7.326 1.00 87.19 86 ILE A O 1
ATOM 712 N N . ASP A 1 87 ? 1.526 -5.613 -9.233 1.00 85.62 87 ASP A N 1
ATOM 713 C CA . ASP A 1 87 ? 2.716 -6.405 -9.520 1.00 85.62 87 ASP A CA 1
ATOM 714 C C . ASP A 1 87 ? 3.738 -5.636 -10.359 1.00 85.62 87 ASP A C 1
ATOM 716 O O . ASP A 1 87 ? 3.392 -4.677 -11.055 1.00 85.62 87 ASP A O 1
ATOM 720 N N . ALA A 1 88 ? 4.992 -6.094 -10.332 1.00 76.81 88 ALA A N 1
ATOM 721 C CA . ALA A 1 88 ? 6.069 -5.527 -11.143 1.00 76.81 88 ALA A CA 1
ATOM 722 C C . ALA A 1 88 ? 5.752 -5.589 -12.650 1.00 76.81 88 ALA A C 1
ATOM 724 O O . ALA A 1 88 ? 5.914 -4.592 -13.348 1.00 76.81 88 ALA A O 1
ATOM 725 N N . ASP A 1 89 ? 5.192 -6.701 -13.142 1.00 78.88 89 ASP A N 1
ATOM 726 C CA . ASP A 1 89 ? 4.749 -6.827 -14.543 1.00 78.88 89 ASP A CA 1
ATOM 727 C C . ASP A 1 89 ? 3.714 -5.750 -14.920 1.00 78.88 89 ASP A C 1
ATOM 729 O O . ASP A 1 89 ? 3.822 -5.100 -15.963 1.00 78.88 89 ASP A O 1
ATOM 733 N N . TYR A 1 90 ? 2.752 -5.483 -14.027 1.00 76.69 90 TYR A N 1
ATOM 734 C CA . TYR A 1 90 ? 1.766 -4.424 -14.235 1.00 76.69 90 TYR A CA 1
ATOM 735 C C . TYR A 1 90 ? 2.425 -3.041 -14.244 1.00 76.69 90 TYR A C 1
ATOM 737 O O . TYR A 1 90 ? 2.047 -2.193 -15.055 1.00 76.69 90 TYR A O 1
ATOM 745 N N . TYR A 1 91 ? 3.398 -2.800 -13.360 1.00 76.50 91 TYR A N 1
ATOM 746 C CA . TYR A 1 91 ? 4.166 -1.557 -13.338 1.00 76.50 91 TYR A CA 1
ATOM 747 C C . TYR A 1 91 ? 4.891 -1.330 -14.668 1.00 76.50 91 TYR A C 1
ATOM 749 O O . TYR A 1 91 ? 4.687 -0.290 -15.294 1.00 76.50 91 TYR A O 1
ATOM 757 N N . HIS A 1 92 ? 5.652 -2.319 -15.144 1.00 71.81 92 HIS A N 1
ATOM 758 C CA . HIS A 1 92 ? 6.400 -2.199 -16.391 1.00 71.81 92 HIS A CA 1
ATOM 759 C C . HIS A 1 92 ? 5.485 -1.884 -17.576 1.00 71.81 92 HIS A C 1
ATOM 761 O O . HIS A 1 92 ? 5.701 -0.877 -18.249 1.00 71.81 92 HIS A O 1
ATOM 767 N N . LYS A 1 93 ? 4.393 -2.642 -17.734 1.00 71.25 93 LYS A N 1
ATOM 768 C CA . LYS A 1 93 ? 3.436 -2.463 -18.839 1.00 71.25 93 LYS A CA 1
ATOM 769 C C . LYS A 1 93 ? 2.688 -1.129 -18.836 1.00 71.25 93 LYS A C 1
ATOM 771 O O . LYS A 1 93 ? 2.287 -0.627 -19.877 1.00 71.25 93 LYS A O 1
ATOM 776 N N . ASN A 1 94 ? 2.414 -0.563 -17.657 1.00 68.88 94 ASN A N 1
ATOM 777 C CA . ASN A 1 94 ? 1.500 0.585 -17.533 1.00 68.88 94 ASN A CA 1
ATOM 778 C C . ASN A 1 94 ? 2.186 1.907 -17.165 1.00 68.88 94 ASN A C 1
ATOM 780 O O . ASN A 1 94 ? 1.544 2.966 -17.259 1.00 68.88 94 ASN A O 1
ATOM 784 N N . PHE A 1 95 ? 3.428 1.846 -16.680 1.00 66.31 95 PHE A N 1
ATOM 785 C CA . PHE A 1 95 ? 4.155 2.987 -16.120 1.00 66.31 95 PHE A CA 1
ATOM 786 C C . PHE A 1 95 ? 5.614 3.099 -16.580 1.00 66.31 95 PHE A C 1
ATOM 788 O O . PHE A 1 95 ? 6.130 4.214 -16.526 1.00 66.31 95 PHE A O 1
ATOM 795 N N . ASN A 1 96 ? 6.258 2.011 -17.025 1.00 62.59 96 ASN A N 1
ATOM 796 C CA . ASN A 1 96 ? 7.650 2.036 -17.501 1.00 62.59 96 ASN A CA 1
ATOM 797 C C . ASN A 1 96 ? 7.779 1.995 -19.030 1.00 62.59 96 ASN A C 1
ATOM 799 O O . ASN A 1 96 ? 8.809 2.405 -19.556 1.00 62.59 96 ASN A O 1
ATOM 803 N N . GLU A 1 97 ? 6.768 1.506 -19.755 1.00 52.75 97 GLU A N 1
ATOM 804 C CA . GLU A 1 97 ? 6.785 1.586 -21.216 1.00 52.75 97 GLU A CA 1
ATOM 805 C C . GLU A 1 97 ? 6.658 3.055 -21.669 1.00 52.75 97 GLU A C 1
ATOM 807 O O . GLU A 1 97 ? 5.734 3.757 -21.233 1.00 52.75 97 GLU A O 1
ATOM 812 N N . PRO A 1 98 ? 7.579 3.554 -22.519 1.00 42.22 98 PRO A N 1
ATOM 813 C CA . PRO A 1 98 ? 7.445 4.878 -23.106 1.00 42.22 98 PRO A CA 1
ATOM 814 C C . PRO A 1 98 ? 6.149 4.934 -23.921 1.00 42.22 98 PRO A C 1
ATOM 816 O O . PRO A 1 98 ? 5.843 4.021 -24.686 1.00 42.22 98 PRO A O 1
ATOM 819 N N . LEU A 1 99 ? 5.380 6.013 -23.748 1.00 42.75 99 LEU A N 1
ATOM 820 C CA . LEU A 1 99 ? 4.281 6.344 -24.654 1.00 42.75 99 LEU A CA 1
ATOM 821 C C . LEU A 1 99 ? 4.882 6.503 -26.060 1.00 42.75 99 LEU A C 1
ATOM 823 O O . LEU A 1 99 ? 5.615 7.466 -26.287 1.00 42.75 99 LEU A O 1
ATOM 827 N N . VAL A 1 100 ? 4.628 5.536 -26.947 1.00 41.41 100 VAL A N 1
ATOM 828 C CA . VAL A 1 100 ? 4.931 5.640 -28.384 1.00 41.41 100 VAL A CA 1
ATOM 829 C C . VAL A 1 100 ? 4.053 6.694 -29.048 1.00 41.41 100 VAL A C 1
ATOM 831 O O . VAL A 1 100 ? 2.858 6.784 -28.677 1.00 41.41 100 VAL A O 1
#

Mean predicted aligned error: 9.47 Å

Organism: NCBI:txid1423734

Nearest PDB structures (foldseek):
  1fye-assembly1_A  TM=3.319E-01  e=2.511E+00  Salmonella enterica subsp. enterica serovar Typhimurium
  8q8g-assembly1_A  TM=2.859E-01  e=2.859E+00  Homo sapiens
  8q8g-assembly1_B  TM=3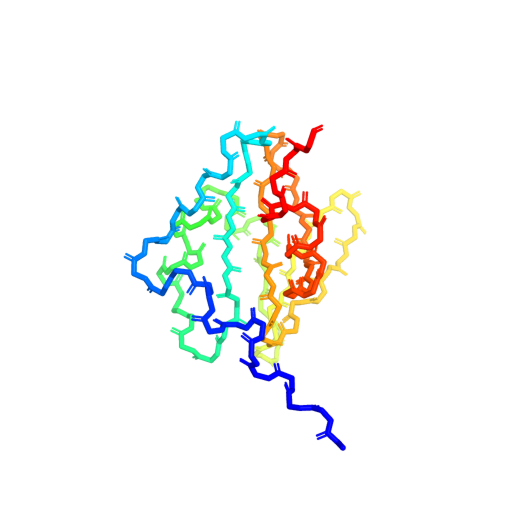.182E-01  e=3.953E+00  Homo sapiens
  8q69-assembly2_B  TM=2.471E-01  e=5.123E+00  Homo sapiens

Sequence (100 aa):
MADDNDALKDFPSQEFNAFSTTKMAKFLLYTKNTSMAQLREFFGRDFNTVVKFRAAQLFIFEKSKQIPVEMNKIIVQFPNRSYKVIDADYYHKNFNEPLV

Solvent-accessible surface area (backbone atoms only — not comparable to full-atom values): 6225 Å² total; per-residue (Å²): 135,84,74,87,59,64,67,58,70,78,50,69,88,85,52,87,61,59,61,41,84,90,68,60,29,43,48,42,74,37,43,96,81,57,45,72,66,56,51,41,64,72,48,44,89,46,29,82,76,29,48,47,74,56,95,91,41,46,31,42,53,50,102,86,44,79,42,76,57,59,77,71,25,31,41,37,38,39,80,87,73,47,73,48,78,42,48,48,69,56,43,43,73,74,65,64,56,78,88,126

pLDDT: mean 75.32, std 18.27, range [37.38, 93.88]

Radius of gyration: 13.62 Å; Cα contacts (8 Å, |Δi|>4): 126; chains: 1; bounding box: 32×34×41 Å

Secondary structure (DSSP, 8-state):
---TTHHHHTS-SS-S---BTTTTBEEEEE-TT--HHHHHHHHGGGHHHHEEEETTEEEEEETTEEEEE-TTEEEEE-TTS-EEEE-HHHHIIIIIS---

Foldseek 3Di:
DDDLPPLCVPPPPPDQAPQLVVFRKGKDQAAPPCDPVSLCVRLPPCCVPQWDADPNWIWGAFPHDTHTADHRWMWMQGPVRGIDTHHSVCCCVPRVDDDD